Protein AF-A0A1C0VW94-F1 (afdb_monomer)

Mean predicted aligned error: 15.24 Å

Structure (mmCIF, N/CA/C/O backbone):
data_AF-A0A1C0VW94-F1
#
_entry.id   AF-A0A1C0VW94-F1
#
loop_
_atom_site.group_PDB
_atom_site.id
_atom_site.type_symbol
_ato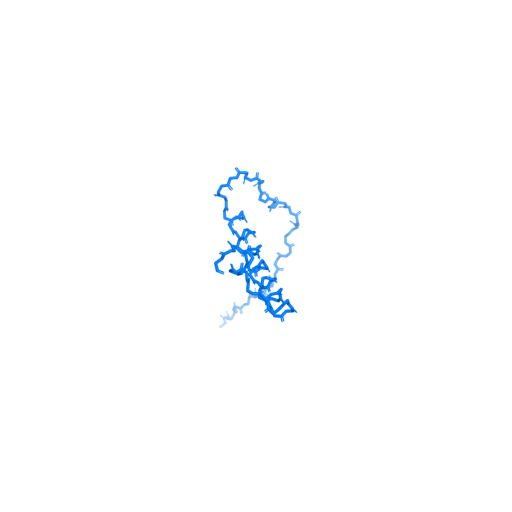m_site.label_atom_id
_atom_site.label_alt_id
_atom_site.label_comp_id
_atom_site.label_asym_id
_atom_site.label_entity_id
_atom_site.label_seq_id
_atom_site.pdbx_PDB_ins_code
_atom_site.Cartn_x
_atom_site.Cartn_y
_atom_site.Cartn_z
_atom_site.occupancy
_atom_site.B_iso_or_equiv
_atom_site.auth_seq_id
_atom_site.auth_comp_id
_atom_site.auth_asym_id
_atom_site.auth_atom_id
_atom_site.pdbx_PDB_model_num
ATOM 1 N N . MET A 1 1 ? -7.019 -42.335 -45.830 1.00 37.31 1 MET A N 1
ATOM 2 C CA . MET A 1 1 ? -5.775 -42.763 -45.165 1.00 37.31 1 MET A CA 1
ATOM 3 C C . MET A 1 1 ? -4.987 -41.484 -44.910 1.00 37.31 1 MET A C 1
ATOM 5 O O . MET A 1 1 ? -4.610 -40.874 -45.895 1.00 37.31 1 MET A O 1
ATOM 9 N N . THR A 1 2 ? -4.781 -40.900 -43.737 1.00 40.16 2 THR A N 1
ATOM 10 C CA . THR A 1 2 ? -5.017 -41.177 -42.306 1.00 40.16 2 THR A CA 1
ATO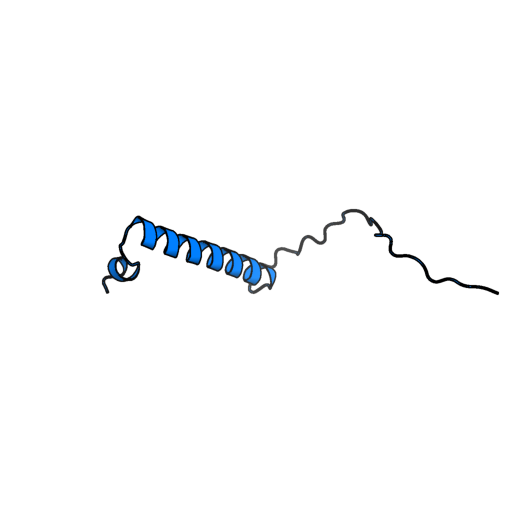M 11 C C . THR A 1 2 ? -4.689 -39.800 -41.662 1.00 40.16 2 THR A C 1
ATOM 13 O O . THR A 1 2 ? -3.773 -39.138 -42.146 1.00 40.16 2 THR A O 1
ATOM 16 N N . THR A 1 3 ? -5.538 -39.163 -40.845 1.00 50.53 3 THR A N 1
ATOM 17 C CA . THR A 1 3 ? -5.424 -39.113 -39.362 1.00 50.53 3 THR A CA 1
ATOM 18 C C . THR A 1 3 ? -3.944 -38.957 -38.921 1.00 50.53 3 THR A C 1
ATOM 20 O O . THR A 1 3 ? -3.115 -39.756 -39.326 1.00 50.53 3 THR A O 1
ATOM 23 N N . GLU A 1 4 ? -3.488 -37.956 -38.158 1.00 47.78 4 GLU A N 1
ATOM 24 C CA . GLU A 1 4 ? -3.908 -37.591 -36.801 1.00 47.78 4 GLU A CA 1
ATOM 25 C C . GLU A 1 4 ? -3.325 -36.224 -36.387 1.00 47.78 4 GLU A C 1
ATOM 27 O O . GLU A 1 4 ? -2.194 -35.889 -36.732 1.00 47.78 4 GLU A O 1
ATOM 32 N N . SER A 1 5 ? -4.070 -35.478 -35.569 1.00 58.56 5 SER A N 1
ATOM 33 C CA . SER A 1 5 ? -3.472 -34.584 -34.574 1.00 58.56 5 SER A CA 1
ATOM 34 C C . SER A 1 5 ? -3.420 -35.360 -33.259 1.00 58.56 5 SER A C 1
ATOM 36 O O . SER A 1 5 ? -4.456 -35.866 -32.822 1.00 58.56 5 SER A O 1
ATOM 38 N N . PRO A 1 6 ? -2.232 -35.533 -32.666 1.00 57.22 6 PRO A N 1
ATOM 39 C CA . PRO A 1 6 ? -2.068 -35.280 -31.233 1.00 57.22 6 PRO A CA 1
ATOM 40 C C . PRO A 1 6 ? -0.693 -34.612 -30.983 1.00 57.22 6 PRO A C 1
ATOM 42 O O . PRO A 1 6 ? 0.259 -34.815 -31.723 1.00 57.22 6 PRO A O 1
ATOM 45 N N . LYS A 1 7 ? -0.454 -33.794 -29.957 1.00 45.56 7 LYS A N 1
ATOM 46 C CA . LYS A 1 7 ? -0.378 -34.236 -28.564 1.00 45.56 7 LYS A CA 1
ATOM 47 C C . LYS A 1 7 ? 0.056 -33.050 -27.694 1.00 45.56 7 LYS A C 1
ATOM 49 O O . LYS A 1 7 ? 1.138 -32.503 -27.875 1.00 45.56 7 LYS A O 1
ATOM 54 N N . SER A 1 8 ? -0.760 -32.706 -26.703 1.00 62.91 8 SER A 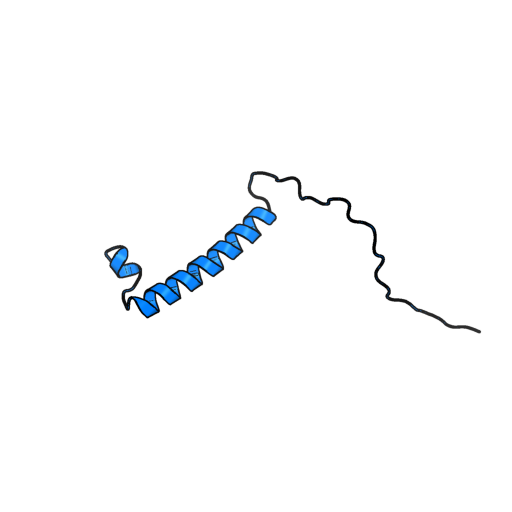N 1
ATOM 55 C CA . SER A 1 8 ? -0.304 -32.035 -25.488 1.00 62.91 8 SER A CA 1
ATOM 56 C C . SER A 1 8 ? 0.627 -32.977 -24.721 1.00 62.91 8 SER A C 1
ATOM 58 O O . SER A 1 8 ? 0.198 -34.069 -24.345 1.00 62.91 8 SER A O 1
ATOM 60 N N . THR A 1 9 ? 1.872 -32.596 -24.454 1.00 47.69 9 THR A N 1
ATOM 61 C CA . THR A 1 9 ? 2.690 -33.147 -23.355 1.00 47.69 9 THR A CA 1
ATOM 62 C C . THR A 1 9 ? 3.763 -32.105 -23.013 1.00 47.69 9 THR A C 1
ATOM 64 O O . THR A 1 9 ? 4.369 -31.561 -23.933 1.00 47.69 9 THR A O 1
ATOM 67 N N . PRO A 1 10 ? 3.942 -31.772 -21.722 1.00 57.75 10 PRO A N 1
ATOM 68 C CA . PRO A 1 10 ? 4.771 -30.666 -21.266 1.00 57.75 10 PRO A CA 1
ATOM 69 C C . PRO A 1 10 ? 6.241 -31.049 -21.405 1.00 57.75 10 PRO A C 1
ATOM 71 O O . PRO A 1 10 ? 6.692 -32.037 -20.828 1.00 57.75 10 PRO A O 1
ATOM 74 N N . GLU A 1 11 ? 6.989 -30.283 -22.189 1.00 50.66 11 GLU A N 1
ATOM 75 C CA . GLU A 1 11 ? 8.422 -30.492 -22.323 1.00 50.66 11 GLU A CA 1
ATOM 76 C C . GLU A 1 11 ? 9.119 -29.870 -21.110 1.00 50.66 11 GLU A C 1
ATOM 78 O O . GLU A 1 11 ? 9.244 -28.653 -20.970 1.00 50.66 11 GLU A O 1
ATOM 83 N N . SER A 1 12 ? 9.492 -30.744 -20.176 1.00 58.44 12 SER A N 1
ATOM 84 C CA . SER A 1 12 ? 10.406 -30.475 -19.073 1.00 58.44 12 S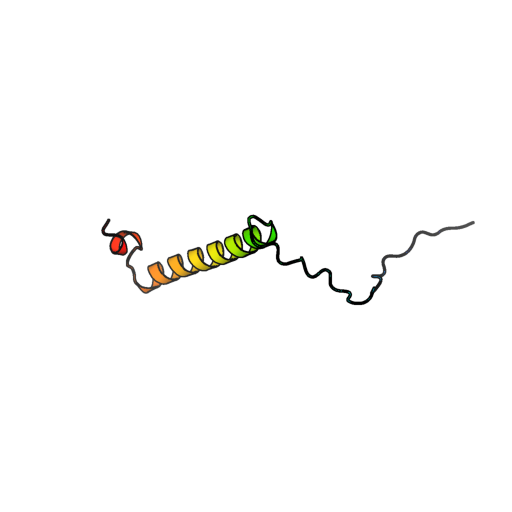ER A CA 1
ATOM 85 C C . SER A 1 12 ? 11.788 -30.120 -19.628 1.00 58.44 12 SER A C 1
ATOM 87 O O . SER A 1 12 ? 12.673 -30.967 -19.716 1.00 58.44 12 SER A O 1
ATOM 89 N N . THR A 1 13 ? 11.967 -28.859 -20.010 1.00 50.50 13 THR A N 1
ATOM 90 C CA . THR A 1 13 ? 13.277 -28.278 -20.323 1.00 50.50 13 THR A CA 1
ATOM 91 C C . THR A 1 13 ? 13.911 -27.787 -19.016 1.00 50.50 13 THR A C 1
ATOM 93 O O . THR A 1 13 ? 13.228 -27.138 -18.218 1.00 50.50 13 THR A O 1
ATOM 96 N N . PRO A 1 14 ? 15.181 -28.138 -18.749 1.00 51.62 14 PRO A N 1
ATOM 97 C CA . PRO A 1 14 ? 15.799 -28.023 -17.437 1.00 51.62 14 PRO A CA 1
ATOM 98 C C . PRO A 1 14 ? 15.883 -26.572 -16.972 1.00 51.62 14 PRO A C 1
ATOM 100 O O . PRO A 1 14 ? 16.116 -25.650 -17.751 1.00 51.62 14 PRO A O 1
ATOM 103 N N . GLU A 1 15 ? 15.724 -26.409 -15.664 1.00 58.75 15 GLU A N 1
ATOM 104 C CA . GLU A 1 15 ? 15.999 -25.208 -14.892 1.00 58.75 15 GLU A CA 1
ATOM 105 C C . GLU A 1 15 ? 17.297 -24.526 -15.356 1.00 58.75 15 GLU A C 1
ATOM 107 O O . GLU A 1 15 ? 18.406 -24.911 -15.000 1.00 58.75 15 GLU A O 1
ATOM 112 N N . THR A 1 16 ? 17.175 -23.481 -16.168 1.00 48.44 16 THR A N 1
ATOM 113 C CA . THR A 1 16 ?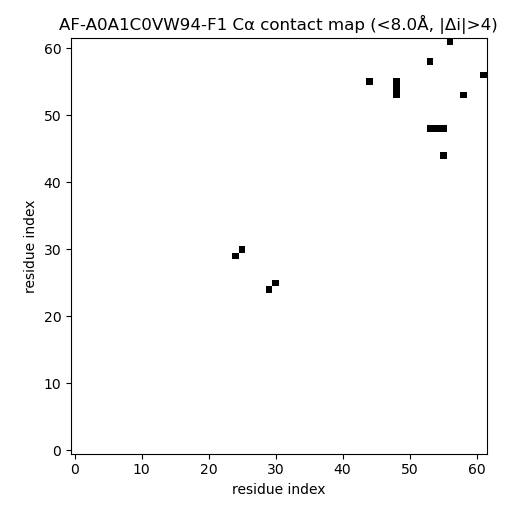 18.231 -22.486 -16.358 1.00 48.44 16 THR A CA 1
ATOM 114 C C . THR A 1 16 ? 17.589 -21.123 -16.207 1.00 48.44 16 THR A C 1
ATOM 116 O O . THR A 1 16 ? 17.133 -20.499 -17.159 1.00 48.44 16 THR A O 1
ATOM 119 N N . ALA A 1 17 ? 17.483 -20.722 -14.942 1.00 54.16 17 ALA A N 1
ATOM 120 C CA . ALA A 1 17 ? 17.720 -19.364 -14.482 1.00 54.16 17 ALA A CA 1
ATOM 121 C C . ALA A 1 17 ? 17.283 -18.231 -15.433 1.00 54.16 17 ALA A C 1
ATOM 123 O O . ALA A 1 17 ? 18.078 -17.355 -15.757 1.00 54.16 17 ALA A O 1
ATOM 124 N N . ASN A 1 18 ? 15.988 -18.132 -15.751 1.00 51.16 18 ASN A N 1
ATOM 125 C CA . ASN A 1 18 ? 15.376 -16.809 -15.919 1.00 51.16 18 ASN A CA 1
ATOM 126 C C . ASN A 1 18 ? 15.218 -16.203 -14.519 1.00 51.16 18 ASN A C 1
ATOM 128 O O . ASN A 1 18 ? 14.119 -16.006 -14.007 1.00 51.16 18 ASN A O 1
ATOM 132 N N . LYS A 1 19 ? 16.349 -15.986 -13.839 1.00 57.22 19 LYS A N 1
ATOM 133 C CA . LYS A 1 19 ? 16.372 -15.072 -12.711 1.00 57.22 19 LYS A CA 1
ATOM 134 C C . LYS A 1 19 ? 16.111 -13.728 -13.382 1.00 57.22 19 LYS A C 1
ATOM 136 O O . LYS A 1 19 ? 16.953 -13.341 -14.192 1.00 57.22 19 LYS A O 1
ATOM 141 N N . PRO A 1 20 ? 14.961 -13.066 -13.156 1.00 60.59 20 PRO A N 1
ATOM 142 C CA . PRO A 1 20 ? 14.831 -11.695 -13.610 1.00 60.59 20 PRO A CA 1
ATOM 143 C C . PRO A 1 20 ? 16.040 -10.994 -13.006 1.00 60.59 20 PRO A C 1
ATOM 145 O O . PRO A 1 20 ? 16.234 -11.056 -11.785 1.00 60.59 20 PRO A O 1
ATOM 148 N N . GLU A 1 21 ? 16.931 -10.470 -13.849 1.00 61.81 21 GLU A N 1
ATOM 149 C CA . GLU A 1 21 ? 18.001 -9.617 -13.356 1.00 61.81 21 GLU A CA 1
ATOM 150 C C . GLU A 1 21 ? 17.327 -8.633 -12.400 1.00 61.81 21 GLU A C 1
ATOM 152 O O . GLU A 1 21 ? 16.297 -8.061 -12.780 1.00 61.81 21 GLU A O 1
ATOM 157 N N . PRO A 1 22 ? 17.774 -8.526 -11.134 1.00 59.34 22 PRO A N 1
ATOM 158 C CA . PRO A 1 22 ? 17.138 -7.645 -10.174 1.00 59.34 22 PRO A CA 1
ATOM 159 C C . PRO A 1 22 ? 17.378 -6.213 -10.646 1.00 59.34 22 PRO A C 1
ATOM 161 O O . PRO A 1 22 ? 18.342 -5.556 -10.262 1.00 59.34 22 PRO A O 1
ATOM 164 N N . SER A 1 23 ? 16.512 -5.754 -11.543 1.00 60.50 23 SER A N 1
ATOM 165 C CA . SER A 1 23 ? 16.494 -4.402 -12.048 1.00 60.50 23 SER A CA 1
ATOM 166 C C . SER A 1 23 ? 15.940 -3.557 -10.915 1.00 60.50 23 SER A C 1
ATOM 168 O O . SER A 1 23 ? 14.741 -3.559 -10.624 1.00 60.50 23 SER A O 1
ATOM 170 N N . PHE A 1 24 ? 16.856 -2.924 -10.188 1.00 65.75 24 PHE A N 1
ATOM 171 C CA . PHE A 1 24 ? 16.525 -1.940 -9.173 1.00 65.75 24 PHE A CA 1
ATOM 172 C C . PHE A 1 24 ? 15.875 -0.740 -9.872 1.00 65.75 24 PHE A C 1
ATOM 174 O O . PHE A 1 24 ? 16.528 -0.033 -10.635 1.00 65.75 24 PHE A O 1
ATOM 181 N N . GLY A 1 25 ? 14.576 -0.533 -9.640 1.00 72.12 25 GLY A N 1
ATOM 182 C CA . GLY A 1 25 ? 13.811 0.560 -10.241 1.00 72.12 25 GLY A CA 1
ATOM 183 C C . GLY A 1 25 ? 12.321 0.250 -10.393 1.00 72.12 25 GLY A C 1
ATOM 184 O O . GLY A 1 25 ? 11.794 -0.674 -9.771 1.00 72.12 25 GLY A O 1
ATOM 185 N N . TRP A 1 26 ? 11.655 1.028 -11.249 1.00 77.69 26 TRP A N 1
ATOM 186 C CA . TRP A 1 26 ? 10.255 0.868 -11.661 1.00 77.69 26 TRP A CA 1
ATOM 187 C C . TRP A 1 26 ? 10.099 -0.347 -12.589 1.00 77.69 26 TRP A C 1
ATOM 189 O O . TRP A 1 26 ? 9.900 -0.215 -13.793 1.00 77.69 26 TRP A O 1
ATOM 199 N N . SER A 1 27 ? 10.292 -1.550 -12.050 1.00 84.75 27 SER A N 1
ATOM 200 C CA . SER A 1 27 ? 10.082 -2.797 -12.786 1.00 84.75 27 SER A CA 1
ATOM 201 C C . SER A 1 27 ? 8.685 -3.354 -12.522 1.00 84.75 27 SER A C 1
ATOM 203 O O . SER A 1 27 ? 8.150 -3.220 -11.422 1.00 84.75 27 SER A O 1
ATOM 205 N N . ALA A 1 28 ? 8.123 -4.073 -13.498 1.00 84.62 28 ALA A N 1
ATOM 206 C CA . ALA A 1 28 ? 6.845 -4.771 -13.327 1.00 84.62 28 ALA A CA 1
ATOM 207 C C . ALA A 1 28 ? 6.873 -5.762 -12.142 1.00 84.62 28 ALA A C 1
ATOM 209 O O . ALA A 1 28 ? 5.864 -5.981 -11.475 1.00 84.62 28 ALA A O 1
ATOM 210 N N . TYR A 1 29 ? 8.043 -6.338 -11.839 1.00 85.75 29 TYR A N 1
ATOM 211 C CA . TYR A 1 29 ? 8.229 -7.178 -10.657 1.00 85.75 29 TYR A CA 1
ATOM 212 C C . TYR A 1 29 ? 8.085 -6.372 -9.357 1.00 85.75 29 TYR A C 1
ATOM 214 O O . TYR A 1 29 ? 7.380 -6.805 -8.445 1.00 85.75 29 TYR A O 1
ATOM 222 N N . ALA A 1 30 ? 8.690 -5.181 -9.282 1.00 87.19 30 ALA A N 1
ATOM 223 C CA . ALA A 1 30 ? 8.537 -4.288 -8.135 1.00 87.19 30 ALA A CA 1
ATOM 224 C C . ALA A 1 30 ? 7.077 -3.840 -7.959 1.00 87.19 30 ALA A C 1
ATOM 226 O O . ALA A 1 30 ? 6.570 -3.849 -6.840 1.00 87.19 30 ALA A O 1
ATOM 227 N N . GLU A 1 31 ? 6.370 -3.532 -9.047 1.00 88.12 31 GLU A N 1
ATOM 228 C CA . GLU A 1 31 ? 4.944 -3.183 -9.010 1.00 88.12 31 GLU A CA 1
ATOM 229 C C . GLU A 1 31 ? 4.074 -4.330 -8.483 1.00 88.12 31 GLU A C 1
ATOM 231 O O . GLU A 1 31 ? 3.234 -4.115 -7.608 1.00 88.12 31 GLU A O 1
ATOM 236 N N . GLN A 1 32 ? 4.299 -5.563 -8.948 1.00 90.62 32 GLN A N 1
ATOM 237 C CA . GLN A 1 32 ? 3.566 -6.735 -8.457 1.00 90.62 32 GLN A CA 1
ATOM 238 C C . GLN A 1 32 ? 3.818 -6.994 -6.971 1.00 90.62 32 GLN A C 1
ATOM 240 O O . GLN A 1 32 ? 2.886 -7.305 -6.226 1.00 90.62 32 GLN A O 1
ATOM 245 N N . ILE A 1 33 ? 5.070 -6.874 -6.532 1.00 91.75 33 ILE A N 1
ATOM 246 C CA . ILE A 1 33 ? 5.442 -7.063 -5.131 1.00 91.75 33 ILE A CA 1
ATOM 247 C C . ILE A 1 33 ? 4.825 -5.960 -4.258 1.00 91.75 33 ILE A C 1
ATOM 249 O O . ILE A 1 33 ? 4.183 -6.272 -3.254 1.00 91.75 33 ILE A O 1
ATOM 253 N N . ASN A 1 34 ? 4.911 -4.696 -4.676 1.00 92.62 34 ASN A N 1
ATOM 254 C CA . ASN A 1 34 ? 4.293 -3.569 -3.972 1.00 92.62 34 ASN A CA 1
ATOM 255 C C . ASN A 1 34 ? 2.768 -3.709 -3.897 1.00 92.62 34 ASN A C 1
ATOM 257 O O . ASN A 1 34 ? 2.183 -3.504 -2.835 1.00 92.62 34 ASN A O 1
ATOM 261 N N . GLY A 1 35 ? 2.121 -4.131 -4.986 1.00 95.44 35 GLY A N 1
ATOM 262 C CA . GLY A 1 35 ? 0.683 -4.392 -5.007 1.00 95.44 35 GLY A CA 1
ATOM 263 C C . GLY A 1 35 ? 0.266 -5.494 -4.027 1.00 95.44 35 GLY A C 1
ATOM 264 O O . GLY A 1 35 ? -0.739 -5.357 -3.330 1.00 95.44 35 GLY A O 1
ATOM 265 N N . ARG A 1 36 ? 1.058 -6.568 -3.902 1.00 96.69 36 ARG A N 1
ATOM 266 C CA . ARG A 1 36 ? 0.810 -7.635 -2.913 1.00 96.69 36 ARG A CA 1
ATOM 267 C C . ARG A 1 36 ? 0.961 -7.129 -1.483 1.00 96.69 36 ARG A C 1
ATOM 269 O O . ARG A 1 36 ? 0.100 -7.415 -0.653 1.00 96.69 36 ARG A O 1
ATOM 276 N N . PHE A 1 37 ? 2.008 -6.356 -1.203 1.00 96.69 37 PHE A N 1
ATOM 277 C CA . PHE A 1 37 ? 2.182 -5.738 0.111 1.00 96.69 37 PHE A CA 1
ATOM 278 C C . PHE A 1 37 ? 1.037 -4.783 0.449 1.00 96.69 37 PHE A C 1
ATOM 280 O O . PHE A 1 37 ? 0.559 -4.804 1.580 1.00 96.69 37 PHE A O 1
ATOM 287 N N . ALA A 1 38 ? 0.539 -4.019 -0.526 1.00 96.38 38 ALA A N 1
ATOM 288 C CA . ALA A 1 38 ? -0.615 -3.148 -0.336 1.00 96.38 38 ALA A CA 1
ATOM 289 C C . ALA A 1 38 ? -1.887 -3.939 0.012 1.00 96.38 38 ALA A C 1
ATOM 291 O O . ALA A 1 38 ? -2.594 -3.562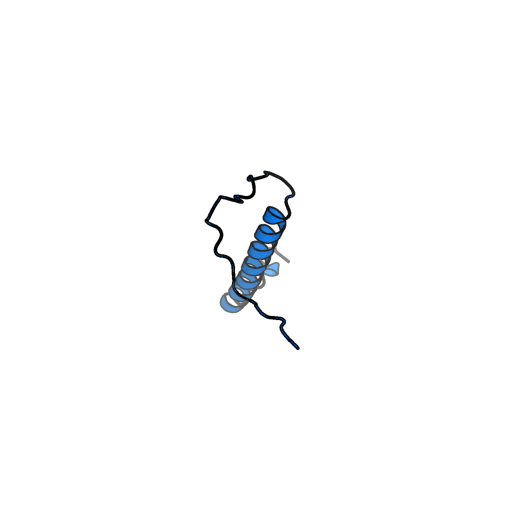 0.943 1.00 96.38 38 ALA A O 1
ATOM 292 N N . MET A 1 39 ? -2.155 -5.065 -0.665 1.00 97.69 39 MET A N 1
ATOM 293 C CA . MET A 1 39 ? -3.300 -5.926 -0.328 1.00 97.69 39 MET A CA 1
ATOM 294 C C . MET A 1 39 ? -3.198 -6.483 1.096 1.00 97.69 39 MET A C 1
ATOM 296 O O . MET A 1 39 ? -4.172 -6.433 1.845 1.00 97.69 39 MET A O 1
ATOM 300 N N . VAL A 1 40 ? -2.021 -6.979 1.496 1.00 97.06 40 VAL A N 1
ATOM 301 C CA . VAL A 1 40 ? -1.810 -7.494 2.859 1.00 97.06 40 VAL A CA 1
A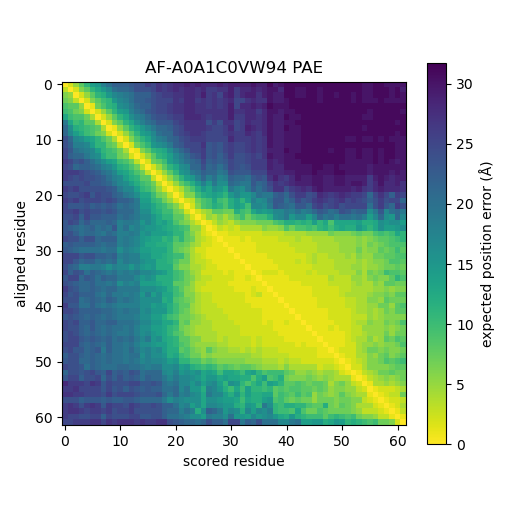TOM 302 C C . VAL A 1 40 ? -1.937 -6.374 3.891 1.00 97.06 40 VAL A C 1
ATOM 304 O O . VAL A 1 40 ? -2.606 -6.561 4.903 1.00 97.06 40 VAL A O 1
ATOM 307 N N . GLY A 1 41 ? -1.349 -5.204 3.629 1.00 94.88 41 GLY A N 1
ATOM 308 C CA . GLY A 1 41 ? -1.448 -4.036 4.503 1.00 94.88 41 GLY A CA 1
ATOM 309 C C . GLY A 1 41 ? -2.889 -3.564 4.682 1.00 94.88 41 GLY A C 1
ATOM 310 O O . GLY A 1 41 ? -3.309 -3.299 5.803 1.00 94.88 41 GLY A O 1
ATOM 311 N N . PHE A 1 42 ? -3.674 -3.541 3.605 1.00 94.69 42 PHE A N 1
ATOM 312 C CA . PHE A 1 42 ? -5.088 -3.179 3.664 1.00 94.69 42 PHE A CA 1
ATOM 313 C C . PHE A 1 42 ? -5.904 -4.167 4.507 1.00 94.69 42 PHE A C 1
ATOM 315 O O . PHE A 1 42 ? -6.649 -3.753 5.392 1.00 94.69 42 PHE A O 1
ATOM 322 N N . VAL A 1 43 ? -5.724 -5.475 4.302 1.00 96.06 43 VAL A N 1
ATOM 323 C CA . VAL A 1 43 ? -6.408 -6.495 5.117 1.00 96.06 43 VAL A CA 1
ATOM 324 C C . VAL A 1 43 ? -5.970 -6.415 6.582 1.00 96.06 43 VAL A C 1
ATOM 326 O O . VAL A 1 43 ? -6.806 -6.513 7.476 1.00 96.06 43 VAL A O 1
ATOM 329 N N . ALA A 1 44 ? -4.679 -6.200 6.843 1.00 93.69 44 ALA A N 1
ATOM 330 C CA . ALA A 1 44 ? -4.165 -6.030 8.197 1.00 93.69 44 ALA A CA 1
ATOM 331 C C . ALA A 1 44 ? -4.771 -4.800 8.894 1.00 93.69 44 ALA A C 1
ATOM 333 O O . ALA A 1 44 ? -5.113 -4.892 10.071 1.00 93.69 44 ALA A O 1
ATOM 334 N N . LEU A 1 45 ? -4.957 -3.688 8.174 1.00 91.06 45 LEU A N 1
ATOM 335 C CA . LEU A 1 45 ? -5.633 -2.496 8.693 1.00 91.06 45 LEU A CA 1
ATOM 336 C C . LEU A 1 45 ? -7.091 -2.785 9.059 1.00 91.06 45 LEU A C 1
ATOM 338 O O . LEU A 1 45 ? -7.497 -2.463 10.171 1.00 91.06 45 LEU A O 1
ATOM 342 N N . LEU A 1 46 ? -7.847 -3.457 8.185 1.00 90.88 46 LEU A N 1
ATOM 343 C CA . LEU A 1 46 ? -9.236 -3.839 8.476 1.00 90.88 46 LEU A CA 1
ATOM 344 C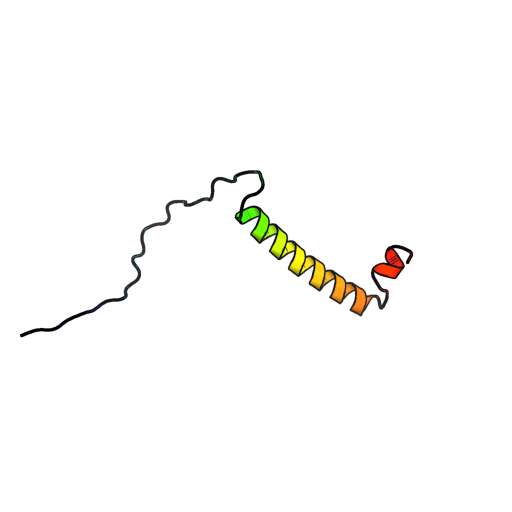 C . LEU A 1 46 ? -9.340 -4.759 9.700 1.00 90.88 46 LEU A C 1
ATOM 346 O O . LEU A 1 46 ? -10.230 -4.602 10.533 1.00 90.88 46 LEU A O 1
ATOM 350 N N . LEU A 1 47 ? -8.422 -5.722 9.829 1.00 92.62 47 LEU A N 1
ATOM 351 C CA . LEU A 1 47 ? -8.371 -6.593 11.003 1.00 92.62 47 LEU A CA 1
ATOM 352 C C . LEU A 1 47 ? -8.051 -5.792 12.267 1.00 92.62 47 LEU A C 1
ATOM 354 O O . LEU A 1 47 ? -8.704 -5.980 13.291 1.00 92.62 47 LEU A O 1
ATOM 358 N N . LEU A 1 48 ? -7.076 -4.887 12.203 1.00 89.56 48 LEU A N 1
ATOM 359 C CA . LEU A 1 48 ? -6.698 -4.050 13.336 1.00 89.56 48 LEU A CA 1
ATOM 360 C C . LEU A 1 48 ? -7.857 -3.158 13.793 1.00 89.56 48 LEU A C 1
ATOM 362 O O . LEU A 1 48 ? -8.113 -3.088 14.994 1.00 89.56 48 LEU A O 1
ATOM 366 N N . GLU A 1 49 ? -8.572 -2.532 12.861 1.00 85.88 49 GLU A N 1
ATOM 367 C CA . GLU A 1 49 ? -9.779 -1.744 13.136 1.00 85.88 49 GLU A CA 1
ATOM 368 C C . GLU A 1 49 ? -10.851 -2.609 13.811 1.00 85.88 49 GLU A C 1
ATOM 370 O O . GLU A 1 49 ? -11.390 -2.242 14.856 1.00 85.88 49 GLU A O 1
ATOM 375 N N . PHE A 1 50 ? -11.087 -3.815 13.289 1.00 87.06 50 PHE A N 1
ATOM 376 C CA . PHE A 1 50 ? -12.059 -4.748 13.854 1.00 87.06 50 PHE A CA 1
ATOM 377 C C . PHE A 1 50 ? -11.735 -5.154 15.302 1.00 87.06 50 PHE A C 1
ATOM 379 O O . PHE A 1 50 ? -12.634 -5.198 16.149 1.00 87.06 50 PHE A O 1
ATOM 386 N N . PHE A 1 51 ? -10.465 -5.443 15.606 1.00 88.38 51 PHE A N 1
ATOM 387 C CA . PHE A 1 51 ? -10.038 -5.842 16.952 1.00 88.38 51 PHE A CA 1
ATOM 388 C C . PHE A 1 51 ? -9.953 -4.665 17.922 1.00 88.38 51 PHE A C 1
ATOM 390 O O . PHE A 1 51 ? -10.357 -4.792 19.078 1.00 88.38 51 PHE A O 1
ATOM 397 N N . THR A 1 52 ? -9.435 -3.528 17.463 1.00 84.19 52 THR A N 1
ATOM 398 C CA . THR A 1 52 ? -9.205 -2.346 18.307 1.00 84.19 52 THR A CA 1
ATOM 399 C C . THR A 1 52 ? -10.491 -1.543 18.504 1.00 84.19 52 THR A C 1
ATOM 401 O O . THR A 1 52 ? -10.589 -0.789 19.468 1.00 84.19 52 THR A O 1
ATOM 404 N N . ARG A 1 53 ? -11.499 -1.724 17.629 1.00 79.81 53 ARG A N 1
ATOM 405 C CA . ARG A 1 53 ? -12.744 -0.926 17.581 1.00 79.81 53 ARG A CA 1
ATOM 406 C C . ARG A 1 53 ? -12.471 0.579 17.470 1.00 79.81 53 ARG A C 1
ATOM 408 O O . ARG A 1 53 ? -13.295 1.390 17.880 1.00 79.81 53 ARG A O 1
ATOM 415 N N . GLN A 1 54 ? -11.294 0.928 16.966 1.00 74.88 54 GLN A N 1
ATOM 416 C CA . GLN A 1 54 ? -10.799 2.284 16.836 1.00 74.88 54 GLN A CA 1
ATOM 417 C C . GLN A 1 54 ? -10.319 2.446 15.404 1.00 74.88 54 GLN A C 1
ATOM 419 O O . GLN A 1 54 ? -9.468 1.681 14.941 1.00 74.88 54 GLN A O 1
ATOM 424 N N . ASP A 1 55 ? -10.885 3.432 14.720 1.00 76.50 55 ASP A N 1
ATOM 425 C CA . ASP A 1 55 ? -10.572 3.690 13.328 1.00 76.50 55 ASP A CA 1
ATOM 426 C C . ASP A 1 55 ? -9.144 4.208 13.195 1.00 76.50 55 ASP A C 1
ATOM 428 O O . ASP A 1 55 ? -8.639 4.972 14.027 1.00 76.50 55 ASP A O 1
ATOM 432 N N . PHE A 1 56 ? -8.501 3.847 12.089 1.00 72.25 56 PHE A N 1
ATOM 433 C CA . PHE A 1 56 ? -7.203 4.410 11.725 1.00 72.25 56 PHE A CA 1
ATOM 434 C C . PHE A 1 56 ? -7.232 5.951 11.698 1.00 72.25 56 PHE A C 1
ATOM 436 O O . PHE A 1 56 ? -6.254 6.605 12.056 1.00 72.25 56 PHE A O 1
ATOM 443 N N . PHE A 1 57 ? -8.379 6.539 11.351 1.00 71.25 57 PHE A N 1
ATOM 444 C CA . PHE A 1 57 ? -8.600 7.985 11.364 1.00 71.25 57 PHE A CA 1
ATOM 445 C C . PHE A 1 57 ? -8.470 8.597 12.762 1.00 71.25 57 PHE A C 1
ATOM 447 O O . PHE A 1 57 ? -7.816 9.629 12.905 1.00 71.25 57 PHE A O 1
ATOM 454 N N . THR A 1 58 ? -8.958 7.907 13.797 1.00 76.44 58 THR A N 1
ATOM 455 C CA . THR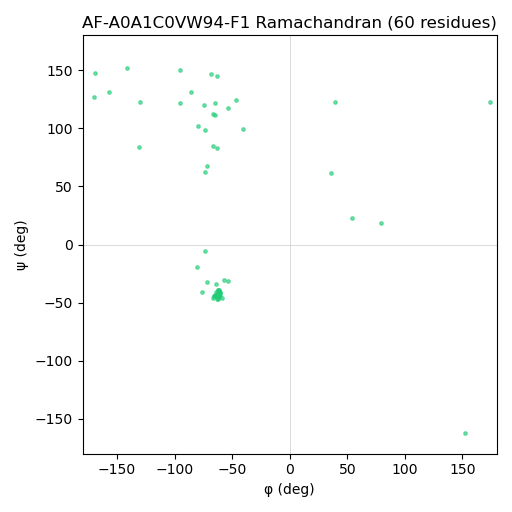 A 1 58 ? -8.800 8.341 15.191 1.00 76.44 58 THR A CA 1
ATOM 456 C C . THR A 1 58 ? -7.330 8.345 15.609 1.00 76.44 58 THR A C 1
ATOM 458 O O . THR A 1 58 ? -6.904 9.199 16.383 1.00 76.44 58 THR A O 1
ATOM 461 N N . TRP A 1 59 ? -6.521 7.416 15.087 1.00 68.38 59 TRP A N 1
ATOM 462 C CA . TRP A 1 59 ? -5.071 7.413 15.320 1.00 68.38 59 TRP A CA 1
ATOM 463 C C . TRP A 1 59 ? -4.353 8.543 14.569 1.00 68.38 59 TRP A C 1
ATOM 465 O O . TRP A 1 59 ? -3.386 9.105 15.082 1.00 68.38 59 TRP A O 1
ATOM 475 N N . LEU A 1 60 ? -4.860 8.930 13.394 1.00 78.06 60 LEU A N 1
ATOM 476 C CA . LEU A 1 60 ? -4.385 10.095 12.641 1.00 78.06 60 LEU A CA 1
ATOM 477 C C . LEU A 1 60 ? -4.803 11.447 13.255 1.00 78.06 60 LEU A C 1
ATOM 479 O O . LEU A 1 60 ? -4.368 12.488 12.762 1.00 78.06 60 LEU A O 1
ATOM 483 N N . GLY A 1 61 ? -5.625 11.440 14.310 1.00 74.75 61 GLY A N 1
ATOM 484 C CA . GLY A 1 61 ? -6.118 12.642 14.987 1.00 74.75 61 GLY A CA 1
ATOM 485 C C . GLY A 1 61 ? -7.281 13.343 14.277 1.00 74.75 61 GLY A C 1
ATOM 486 O O . GLY A 1 61 ? -7.508 14.523 14.550 1.00 74.75 61 GLY A O 1
ATOM 487 N N . MET A 1 62 ? -7.979 12.647 13.371 1.00 60.69 62 MET A N 1
ATOM 488 C CA . MET A 1 62 ? -9.232 13.107 12.754 1.00 60.69 62 MET A CA 1
ATOM 489 C C . MET A 1 62 ? -10.463 12.579 13.487 1.00 60.69 62 MET A C 1
ATOM 491 O O . MET A 1 62 ? -10.390 11.468 14.063 1.00 60.69 62 MET A O 1
#

Secondary structure (DSSP, 8-state):
------------------------SS-HHHHHHHHHHHHHHHHHHHHHHHHH---HHHHTT-

pLDDT: mean 73.41, std 17.7, range [37.31, 97.69]

Solvent-accessible surface area (backbone atoms only — not comparable to full-atom values): 4199 Å² total; per-residue (Å²): 141,77,90,84,89,85,78,92,72,86,81,86,70,79,92,70,80,83,63,75,73,86,65,86,64,100,34,74,67,50,52,53,51,51,51,51,52,49,54,52,52,51,53,49,50,55,50,47,27,68,73,66,75,47,54,70,51,57,77,71,73,95

Sequence (62 aa):
MTTESPKSTPESTPETANKPEPSFGWSAYAEQINGRFAMVGFVALLLLEFFTRQDFFTWLGM

Foldseek 3Di:
DDDDDDDDDDPCDDDDDPPVPPPPDPDPVVVVVVVVVVVVVVVVQVVCCVVVVDHPVVVVVD

Radius of gyration: 24.03 Å; Cα contacts (8 Å, |Δi|>4): 8; chains: 1; bounding box: 31×56×64 Å